Protein AF-A0A2T6MAZ7-F1 (afdb_monomer)

Structure (mmCIF, N/CA/C/O backbone):
data_AF-A0A2T6MAZ7-F1
#
_entry.id   AF-A0A2T6MAZ7-F1
#
loop_
_atom_site.group_PDB
_atom_site.id
_atom_site.type_symbol
_atom_site.label_atom_id
_atom_site.label_alt_id
_atom_site.label_comp_id
_atom_site.label_asym_id
_atom_site.label_entity_id
_atom_site.label_seq_id
_atom_site.pdbx_PDB_ins_code
_atom_site.Cartn_x
_atom_site.Cartn_y
_atom_site.Cartn_z
_atom_site.occupancy
_atom_site.B_iso_or_equiv
_atom_site.auth_seq_id
_atom_site.auth_comp_id
_atom_site.auth_asym_id
_atom_site.auth_atom_id
_atom_site.pdbx_PDB_model_num
ATOM 1 N N . MET A 1 1 ? 47.251 -15.718 5.230 1.00 46.19 1 MET A N 1
ATOM 2 C CA . MET A 1 1 ? 47.842 -15.617 3.879 1.00 46.19 1 MET A CA 1
ATOM 3 C C . MET A 1 1 ? 47.196 -16.697 3.014 1.00 46.19 1 MET A C 1
ATOM 5 O O . MET A 1 1 ? 47.746 -17.780 2.877 1.00 46.19 1 MET A O 1
ATOM 9 N N . SER A 1 2 ? 45.971 -16.447 2.539 1.00 48.62 2 SER A N 1
ATOM 10 C CA . SER A 1 2 ? 45.219 -17.399 1.707 1.00 48.62 2 SER A CA 1
ATOM 11 C C . SER A 1 2 ? 45.442 -17.062 0.240 1.00 48.62 2 SER A C 1
ATOM 13 O O . SER A 1 2 ? 45.187 -15.937 -0.183 1.00 48.62 2 SER A O 1
ATOM 15 N N . ARG A 1 3 ? 45.964 -18.031 -0.517 1.00 51.81 3 ARG A N 1
ATOM 16 C CA . ARG A 1 3 ? 46.130 -17.955 -1.971 1.00 51.81 3 ARG A CA 1
ATOM 17 C C . ARG A 1 3 ? 44.763 -17.789 -2.632 1.00 51.81 3 ARG A C 1
ATOM 19 O O . ARG A 1 3 ? 43.929 -18.685 -2.545 1.00 51.81 3 ARG A O 1
ATOM 26 N N . HIS A 1 4 ? 44.578 -16.675 -3.330 1.00 56.19 4 HIS A N 1
ATOM 27 C CA . HIS A 1 4 ? 43.561 -16.553 -4.365 1.00 56.19 4 HIS A CA 1
ATOM 28 C C . HIS A 1 4 ? 43.984 -17.469 -5.523 1.0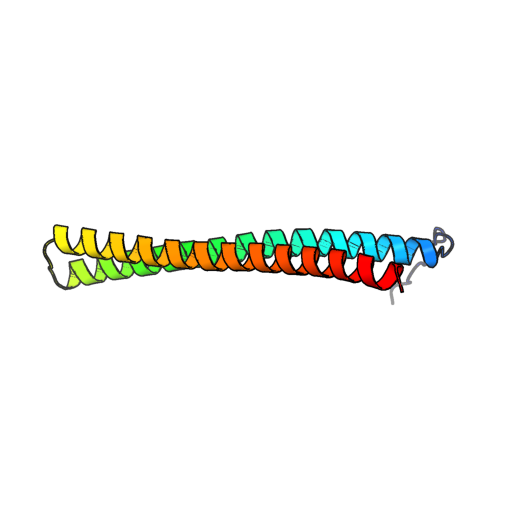0 56.19 4 HIS A C 1
ATOM 30 O O . HIS A 1 4 ? 44.969 -17.194 -6.206 1.00 56.19 4 HIS A O 1
ATOM 36 N N . VAL A 1 5 ? 43.300 -18.600 -5.695 1.00 56.62 5 VAL A N 1
ATOM 37 C CA . VAL A 1 5 ? 43.441 -19.442 -6.887 1.00 56.62 5 VAL A CA 1
ATOM 38 C C . VAL A 1 5 ? 42.492 -18.864 -7.927 1.00 56.62 5 VAL A C 1
ATOM 40 O O . VAL A 1 5 ? 41.277 -18.992 -7.804 1.00 56.62 5 VAL A O 1
ATOM 43 N N . SER A 1 6 ? 43.048 -18.149 -8.901 1.00 55.91 6 SER A N 1
ATOM 44 C CA . SER A 1 6 ? 42.322 -17.751 -10.104 1.00 55.91 6 SER A CA 1
ATOM 45 C C . SER A 1 6 ? 42.080 -19.006 -10.939 1.00 55.91 6 SER A C 1
ATOM 47 O O . SER A 1 6 ? 43.023 -19.602 -11.454 1.00 55.91 6 SER A O 1
ATOM 49 N N . ASP A 1 7 ? 40.824 -19.436 -11.000 1.00 60.34 7 ASP A N 1
ATOM 50 C CA . ASP A 1 7 ? 40.383 -20.609 -11.750 1.00 60.34 7 ASP A CA 1
ATOM 51 C C . ASP A 1 7 ? 40.557 -20.373 -13.271 1.00 60.34 7 ASP A C 1
ATOM 53 O O . ASP A 1 7 ? 40.157 -19.313 -13.760 1.00 60.34 7 ASP A O 1
ATOM 57 N N . PRO A 1 8 ? 41.162 -21.304 -14.034 1.00 55.94 8 PRO A N 1
ATOM 58 C CA . PRO A 1 8 ? 41.451 -21.156 -15.465 1.00 55.94 8 PRO A CA 1
ATOM 59 C C . PRO A 1 8 ? 40.211 -21.219 -16.371 1.00 55.94 8 PRO A C 1
ATOM 61 O O . PRO A 1 8 ? 40.339 -21.051 -17.581 1.00 55.94 8 PRO A O 1
ATOM 64 N N . ASN A 1 9 ? 39.011 -21.397 -15.811 1.00 53.19 9 ASN A N 1
ATOM 65 C CA . ASN A 1 9 ? 37.745 -21.275 -16.532 1.00 53.19 9 ASN A CA 1
ATOM 66 C C . ASN A 1 9 ? 37.253 -19.812 -16.627 1.00 53.19 9 ASN A C 1
ATOM 68 O O . ASN A 1 9 ? 36.048 -19.544 -16.634 1.00 53.19 9 ASN A O 1
ATOM 72 N N . GLN A 1 10 ? 38.184 -18.847 -16.675 1.00 55.25 10 GLN A N 1
ATOM 73 C CA . GLN A 1 10 ? 37.875 -17.466 -17.037 1.00 55.25 10 GLN A CA 1
ATOM 74 C C . GLN A 1 10 ? 37.395 -17.456 -18.485 1.00 55.25 10 GLN A C 1
ATOM 76 O O . GLN A 1 10 ? 38.175 -17.523 -19.435 1.00 55.25 10 GLN A O 1
ATOM 81 N N . MET A 1 11 ? 36.071 -17.431 -18.615 1.00 53.00 11 MET A N 1
ATOM 82 C CA . MET A 1 11 ? 35.350 -17.281 -19.867 1.00 53.00 11 MET A CA 1
ATOM 83 C C . MET A 1 11 ? 35.977 -16.135 -20.667 1.00 53.00 11 MET A C 1
ATOM 85 O O . MET A 1 11 ? 36.249 -15.077 -20.088 1.00 53.00 11 MET A O 1
ATOM 89 N N . PRO A 1 12 ? 36.223 -16.326 -21.975 1.00 51.38 12 PRO A N 1
ATOM 90 C CA . PRO A 1 12 ? 36.789 -15.280 -22.810 1.00 51.38 12 PRO A CA 1
ATOM 91 C C . PRO A 1 12 ? 35.911 -14.043 -22.649 1.00 51.38 12 PRO A C 1
ATOM 93 O O . PRO A 1 12 ? 34.691 -14.135 -22.785 1.00 51.38 12 PRO A O 1
ATOM 96 N N . MET A 1 13 ? 36.523 -12.917 -22.279 1.00 50.47 13 MET A N 1
ATOM 97 C CA . MET A 1 13 ? 35.838 -11.651 -22.046 1.00 50.47 13 MET A CA 1
ATOM 98 C C . MET A 1 13 ? 35.136 -11.193 -23.326 1.00 50.47 13 MET A C 1
ATOM 100 O O . MET A 1 13 ? 35.665 -10.419 -24.122 1.00 50.47 13 MET A O 1
ATOM 104 N N . VAL A 1 14 ? 33.906 -11.660 -23.517 1.00 55.72 14 VAL A N 1
ATOM 105 C CA . VAL A 1 14 ? 32.955 -11.086 -24.456 1.00 55.72 14 VAL A CA 1
ATOM 106 C C . VAL A 1 14 ? 32.374 -9.855 -23.763 1.00 55.72 14 VAL A C 1
ATOM 108 O O . VAL A 1 14 ? 31.228 -9.868 -23.326 1.00 55.72 14 VAL A O 1
ATOM 111 N N . PHE A 1 15 ? 33.184 -8.799 -23.629 1.00 51.44 15 PHE A N 1
ATOM 112 C CA . PHE A 1 15 ? 32.805 -7.531 -22.985 1.00 51.44 15 PHE A CA 1
ATOM 113 C C . PHE A 1 15 ? 31.456 -6.989 -23.502 1.00 51.44 15 PHE A C 1
ATOM 115 O O . PHE A 1 15 ? 30.659 -6.460 -22.735 1.00 51.44 15 PHE A O 1
ATOM 122 N N . GLY A 1 16 ? 31.134 -7.210 -24.783 1.00 54.88 16 GLY A N 1
ATOM 123 C CA . GLY A 1 16 ? 29.836 -6.839 -25.363 1.00 54.88 16 GLY A CA 1
ATOM 124 C C . GLY A 1 16 ? 28.651 -7.739 -24.972 1.00 54.88 16 GLY A C 1
ATOM 125 O O . GLY A 1 16 ? 27.520 -7.261 -24.931 1.00 54.88 16 GLY A O 1
ATOM 126 N N . GLN A 1 17 ? 28.873 -9.024 -24.655 1.00 58.31 17 GLN A N 1
ATOM 127 C CA . GLN A 1 17 ? 27.816 -9.906 -24.135 1.00 58.31 17 GLN A CA 1
ATOM 128 C C . GLN A 1 17 ? 27.637 -9.728 -22.636 1.00 58.31 17 GLN A C 1
ATOM 130 O O . GLN A 1 17 ? 26.500 -9.787 -22.183 1.00 58.31 17 GLN A O 1
ATOM 135 N N . THR A 1 18 ? 28.704 -9.493 -21.868 1.00 60.47 18 THR A N 1
ATOM 136 C CA . THR A 1 18 ? 28.583 -9.226 -20.431 1.00 60.47 18 THR A CA 1
ATOM 137 C C . THR A 1 18 ? 27.877 -7.905 -20.184 1.00 60.47 18 THR A C 1
ATOM 139 O O . THR A 1 18 ? 26.976 -7.897 -19.366 1.00 60.47 18 THR A O 1
ATOM 142 N N . GLU A 1 19 ? 28.142 -6.843 -20.954 1.00 65.12 19 GLU A N 1
ATOM 143 C CA . GLU A 1 19 ? 27.391 -5.585 -20.822 1.00 65.12 19 GLU A CA 1
ATOM 144 C C . GLU A 1 19 ? 25.911 -5.725 -21.204 1.00 65.12 19 GLU A C 1
ATOM 146 O O . GLU A 1 19 ? 25.033 -5.228 -20.501 1.00 65.12 19 GLU A O 1
ATOM 151 N N . ALA A 1 20 ? 25.599 -6.403 -22.313 1.00 68.12 20 ALA A N 1
ATOM 152 C CA . ALA A 1 20 ? 24.208 -6.634 -22.703 1.00 68.12 20 ALA A CA 1
ATOM 153 C C . ALA A 1 20 ? 23.481 -7.532 -21.685 1.00 68.12 20 ALA A C 1
ATOM 155 O O . ALA A 1 20 ? 22.317 -7.292 -21.362 1.00 68.12 20 ALA A O 1
ATOM 156 N N . THR A 1 21 ? 24.179 -8.534 -21.146 1.00 67.38 21 THR A N 1
ATOM 157 C CA . THR A 1 21 ? 23.663 -9.448 -20.121 1.00 67.38 21 THR A CA 1
ATOM 158 C C . THR A 1 21 ? 23.498 -8.739 -18.779 1.00 67.38 21 THR A C 1
ATOM 160 O O . THR A 1 21 ? 22.467 -8.909 -18.142 1.00 67.38 21 THR A O 1
ATOM 163 N N . GLU A 1 22 ? 24.436 -7.887 -18.374 1.00 71.94 22 GLU A N 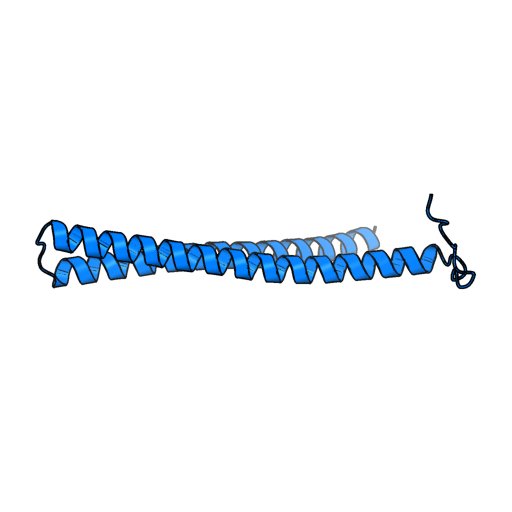1
ATOM 164 C CA . GLU A 1 22 ? 24.399 -7.088 -17.146 1.00 71.94 22 GLU A CA 1
ATOM 165 C C . GLU A 1 22 ? 23.268 -6.060 -17.194 1.00 71.94 22 GLU A C 1
ATOM 167 O O . GLU A 1 22 ? 22.454 -6.031 -16.277 1.00 71.94 22 GLU A O 1
ATOM 172 N N . ARG A 1 23 ? 23.082 -5.347 -18.315 1.00 74.25 23 ARG A N 1
ATOM 173 C CA . ARG A 1 23 ? 21.913 -4.467 -18.518 1.00 74.25 23 ARG A CA 1
ATOM 174 C C . ARG A 1 23 ? 20.592 -5.239 -18.472 1.00 74.25 23 ARG A C 1
ATOM 176 O O . ARG A 1 23 ? 19.589 -4.742 -17.960 1.00 74.25 23 ARG A O 1
ATOM 183 N N . MET A 1 24 ? 20.566 -6.466 -18.998 1.00 73.75 24 MET A N 1
ATOM 184 C CA . MET A 1 24 ? 19.375 -7.318 -18.955 1.00 73.75 24 MET A CA 1
ATOM 185 C C . MET A 1 24 ? 19.105 -7.854 -17.539 1.00 73.75 24 MET A C 1
ATOM 187 O O . MET A 1 24 ? 17.944 -7.977 -17.144 1.00 73.75 24 MET A O 1
ATOM 191 N N . ILE A 1 25 ? 20.152 -8.124 -16.754 1.00 75.12 25 ILE A N 1
ATOM 192 C CA . ILE A 1 25 ? 20.061 -8.497 -15.339 1.00 75.12 25 ILE A CA 1
ATOM 193 C C . ILE A 1 25 ? 19.596 -7.295 -14.510 1.00 75.12 25 ILE A C 1
ATOM 195 O O . ILE A 1 25 ? 18.622 -7.435 -13.777 1.00 75.12 25 ILE A O 1
ATOM 199 N N . GLU A 1 26 ? 20.191 -6.113 -14.675 1.00 76.19 26 GLU A N 1
ATOM 200 C CA . GLU A 1 26 ? 19.787 -4.874 -13.998 1.00 76.19 26 GLU A CA 1
ATOM 201 C C . GLU A 1 26 ? 18.325 -4.530 -14.272 1.00 76.19 26 GLU A C 1
ATOM 203 O O . GLU A 1 26 ? 17.578 -4.255 -13.337 1.00 76.19 26 GLU A O 1
ATOM 208 N N . ALA A 1 27 ? 17.865 -4.642 -15.523 1.00 75.75 27 ALA A N 1
ATOM 209 C CA . ALA A 1 27 ? 16.464 -4.406 -15.864 1.00 75.75 27 ALA A CA 1
ATOM 210 C C . ALA A 1 27 ? 15.515 -5.381 -15.143 1.00 75.75 27 ALA A C 1
ATOM 212 O O . ALA A 1 27 ? 14.434 -5.003 -14.693 1.00 75.75 27 ALA A O 1
ATOM 213 N N . ARG A 1 28 ? 15.905 -6.652 -14.991 1.00 73.75 28 ARG A N 1
ATOM 214 C CA . ARG A 1 28 ? 15.101 -7.657 -14.276 1.00 73.75 28 ARG A CA 1
ATOM 215 C C . ARG A 1 28 ? 15.163 -7.485 -12.760 1.00 73.75 28 ARG A C 1
ATOM 217 O O . ARG A 1 28 ? 14.153 -7.713 -12.094 1.00 73.75 28 ARG A O 1
ATOM 224 N N . VAL A 1 29 ? 16.321 -7.108 -12.223 1.00 78.25 29 VAL A N 1
ATOM 225 C CA . VAL A 1 29 ? 16.521 -6.812 -10.799 1.00 78.25 29 VAL A CA 1
ATOM 226 C C . VAL A 1 29 ? 15.743 -5.557 -10.421 1.00 78.25 29 VAL A C 1
ATOM 228 O O . VAL A 1 29 ? 15.074 -5.573 -9.395 1.00 78.25 29 VAL A O 1
ATOM 231 N N . ALA A 1 30 ? 15.715 -4.539 -11.281 1.00 79.00 30 ALA A N 1
ATOM 232 C CA . ALA A 1 30 ? 14.898 -3.344 -11.101 1.00 79.00 30 ALA A CA 1
ATOM 233 C C . ALA A 1 30 ? 13.407 -3.694 -10.994 1.00 79.00 30 ALA A C 1
ATOM 235 O O . ALA A 1 30 ? 12.762 -3.309 -10.027 1.00 79.00 30 ALA A O 1
ATOM 236 N N . ILE A 1 31 ? 12.876 -4.532 -11.893 1.00 73.44 31 ILE A N 1
ATOM 237 C CA . ILE A 1 31 ? 11.466 -4.965 -11.839 1.00 73.44 31 ILE A CA 1
ATOM 238 C C . ILE A 1 31 ? 11.160 -5.760 -10.553 1.00 73.44 31 ILE A C 1
ATOM 240 O O . ILE A 1 31 ? 10.086 -5.623 -9.964 1.00 73.44 31 ILE A O 1
ATOM 244 N N . ARG A 1 32 ? 12.090 -6.607 -10.088 1.00 73.19 32 ARG A N 1
ATOM 245 C CA . ARG A 1 32 ? 11.913 -7.367 -8.835 1.00 73.19 32 ARG A CA 1
ATOM 246 C C . ARG A 1 32 ? 11.989 -6.466 -7.607 1.00 73.19 32 ARG A C 1
ATOM 248 O O . ARG A 1 32 ? 11.136 -6.583 -6.731 1.00 73.19 32 ARG A O 1
ATOM 255 N N . ALA A 1 33 ? 12.947 -5.547 -7.582 1.00 76.38 33 ALA A N 1
ATOM 256 C CA . ALA A 1 33 ? 13.092 -4.554 -6.528 1.00 76.38 33 ALA A CA 1
ATOM 257 C C . ALA A 1 33 ? 11.860 -3.638 -6.455 1.00 76.38 33 ALA A C 1
ATOM 259 O O . ALA A 1 33 ? 11.372 -3.349 -5.365 1.00 76.38 33 ALA A O 1
ATOM 260 N N . GLU A 1 34 ? 11.294 -3.246 -7.599 1.00 74.19 34 GLU A N 1
ATOM 261 C CA . GLU A 1 34 ? 10.044 -2.484 -7.669 1.00 74.19 34 GLU A CA 1
ATOM 262 C C . GLU A 1 34 ? 8.867 -3.265 -7.065 1.00 74.19 34 GLU A C 1
ATOM 264 O O . GLU A 1 34 ? 8.135 -2.728 -6.228 1.00 74.19 34 GLU A O 1
ATOM 269 N N . ASN A 1 35 ? 8.714 -4.548 -7.408 1.00 73.69 35 ASN A N 1
ATOM 270 C CA . ASN A 1 35 ? 7.655 -5.399 -6.855 1.00 73.69 35 ASN A CA 1
ATOM 271 C C . ASN A 1 35 ? 7.795 -5.621 -5.340 1.00 73.69 35 ASN A C 1
ATOM 273 O O . ASN A 1 35 ? 6.798 -5.603 -4.609 1.00 73.69 35 ASN A O 1
ATOM 277 N N . GLU A 1 36 ? 9.017 -5.823 -4.850 1.00 81.19 36 GLU A N 1
ATOM 278 C CA . GLU A 1 36 ? 9.294 -5.969 -3.418 1.00 81.19 36 GLU A CA 1
ATOM 279 C C . GLU A 1 36 ? 9.062 -4.658 -2.660 1.00 81.19 36 GLU A C 1
ATOM 281 O O . GLU A 1 36 ? 8.439 -4.665 -1.594 1.00 81.19 36 GLU A O 1
ATOM 286 N N . ALA A 1 37 ? 9.444 -3.520 -3.244 1.00 80.19 37 ALA A N 1
ATOM 287 C CA . ALA A 1 37 ? 9.186 -2.202 -2.678 1.00 80.19 37 ALA A CA 1
ATOM 288 C C . ALA A 1 37 ? 7.682 -1.896 -2.584 1.00 80.19 37 ALA A C 1
ATOM 290 O O . ALA A 1 37 ? 7.232 -1.334 -1.585 1.00 80.19 37 ALA A O 1
ATOM 291 N N . ILE A 1 38 ? 6.878 -2.294 -3.579 1.00 77.25 38 ILE A N 1
ATOM 292 C CA . ILE A 1 38 ? 5.411 -2.165 -3.523 1.00 77.25 38 ILE A CA 1
ATOM 293 C C . ILE A 1 38 ? 4.843 -3.013 -2.383 1.00 77.25 38 ILE A C 1
ATOM 295 O O . ILE A 1 38 ? 4.021 -2.527 -1.605 1.00 77.25 38 ILE A O 1
ATOM 299 N N . ARG A 1 39 ? 5.303 -4.261 -2.234 1.00 78.31 39 ARG A N 1
ATOM 300 C CA . ARG A 1 39 ? 4.845 -5.150 -1.157 1.00 78.31 39 ARG A CA 1
ATOM 301 C C . ARG A 1 39 ? 5.217 -4.612 0.224 1.00 78.31 39 ARG A C 1
ATOM 303 O O . ARG A 1 39 ? 4.400 -4.682 1.140 1.00 78.31 39 ARG A O 1
ATOM 310 N N . TRP A 1 40 ? 6.413 -4.047 0.371 1.00 83.19 40 TRP A N 1
ATOM 311 C CA . TRP A 1 40 ? 6.858 -3.420 1.615 1.00 83.19 40 TRP A CA 1
ATOM 312 C C . TRP A 1 40 ? 6.020 -2.182 1.964 1.00 83.19 40 TRP A C 1
ATOM 314 O O . TRP A 1 40 ? 5.529 -2.076 3.089 1.00 83.19 40 TRP A O 1
ATOM 324 N N . ARG A 1 41 ? 5.751 -1.308 0.982 1.00 86.81 41 ARG A N 1
ATOM 325 C CA . ARG A 1 41 ? 4.873 -0.133 1.146 1.00 86.81 41 ARG A CA 1
ATOM 326 C C . ARG A 1 41 ? 3.435 -0.522 1.494 1.00 86.81 41 ARG A C 1
ATOM 328 O O . ARG A 1 41 ? 2.859 0.069 2.400 1.00 86.81 41 ARG A O 1
ATOM 335 N N . LEU A 1 42 ? 2.879 -1.548 0.841 1.00 80.00 42 LEU A N 1
ATOM 336 C CA . LEU A 1 42 ? 1.554 -2.094 1.165 1.00 80.00 42 LEU A CA 1
ATOM 337 C C . LEU A 1 42 ? 1.486 -2.579 2.613 1.00 80.00 42 LEU A C 1
ATOM 339 O O . LEU A 1 42 ? 0.527 -2.288 3.324 1.00 80.00 42 LEU A O 1
ATOM 343 N N . ARG A 1 43 ? 2.514 -3.306 3.062 1.00 87.50 43 ARG A N 1
ATOM 344 C CA . ARG A 1 43 ? 2.563 -3.822 4.432 1.00 87.50 43 ARG A CA 1
ATOM 345 C C . ARG A 1 43 ? 2.622 -2.688 5.456 1.00 87.50 43 ARG A C 1
ATOM 347 O O . ARG A 1 43 ? 1.962 -2.783 6.487 1.00 87.50 43 ARG A O 1
ATOM 354 N N . LEU A 1 44 ? 3.359 -1.617 5.156 1.00 86.06 44 LEU A N 1
ATOM 355 C CA . LEU A 1 44 ? 3.431 -0.423 5.999 1.00 86.06 44 LEU A CA 1
ATOM 356 C C . LEU A 1 44 ? 2.060 0.266 6.109 1.00 86.06 44 LEU A C 1
ATOM 358 O O . LEU A 1 44 ? 1.569 0.446 7.219 1.00 86.06 44 LEU A O 1
ATOM 362 N N . ILE A 1 45 ? 1.400 0.526 4.972 1.00 85.19 45 ILE A N 1
ATOM 363 C CA . ILE A 1 45 ? 0.073 1.166 4.903 1.00 85.19 45 ILE A CA 1
ATOM 364 C C . ILE A 1 45 ? -0.985 0.374 5.683 1.00 85.19 45 ILE A C 1
ATOM 366 O O . ILE A 1 45 ? -1.792 0.953 6.411 1.00 85.19 45 ILE A O 1
ATOM 370 N N . LEU A 1 46 ? -0.971 -0.958 5.559 1.00 80.75 46 LEU A N 1
ATOM 371 C CA . LEU A 1 46 ? -1.908 -1.837 6.260 1.00 80.75 46 LEU A CA 1
ATOM 372 C C . LEU A 1 46 ? -1.687 -1.785 7.771 1.00 80.75 46 LEU A C 1
ATOM 374 O O . LEU A 1 46 ? -2.646 -1.697 8.535 1.00 80.75 46 LEU A O 1
ATOM 378 N N . THR A 1 47 ? -0.425 -1.826 8.197 1.00 84.75 47 THR A N 1
ATOM 379 C CA . THR A 1 47 ? -0.070 -1.815 9.620 1.00 84.75 47 THR A CA 1
ATOM 380 C C . THR A 1 47 ? -0.404 -0.465 10.252 1.00 84.75 47 THR A C 1
ATOM 382 O O . THR A 1 47 ? -0.977 -0.427 11.336 1.00 84.75 47 THR A O 1
ATOM 385 N N . GLU A 1 48 ? -0.126 0.637 9.555 1.00 86.81 48 GLU A N 1
ATOM 386 C CA . GLU A 1 48 ? -0.467 1.996 9.985 1.00 86.81 48 GLU A CA 1
ATOM 387 C C . GLU A 1 48 ? -1.982 2.203 10.090 1.00 86.81 48 GLU A C 1
ATOM 389 O O . GLU A 1 48 ? -2.476 2.684 11.110 1.00 86.81 48 GLU A O 1
ATOM 394 N N . SER A 1 49 ? -2.736 1.756 9.083 1.00 84.56 49 SER A N 1
ATOM 395 C CA . SER A 1 49 ? -4.202 1.832 9.096 1.00 84.56 49 SER A CA 1
ATOM 396 C C . SER A 1 49 ? -4.793 1.010 10.247 1.00 84.56 49 SER A C 1
ATOM 398 O O . SER A 1 49 ? -5.719 1.456 10.930 1.00 84.56 49 SER A O 1
ATOM 400 N N . CYS A 1 50 ? -4.239 -0.182 10.501 1.00 84.44 50 CYS A N 1
ATOM 401 C CA . CYS A 1 50 ? -4.629 -1.029 11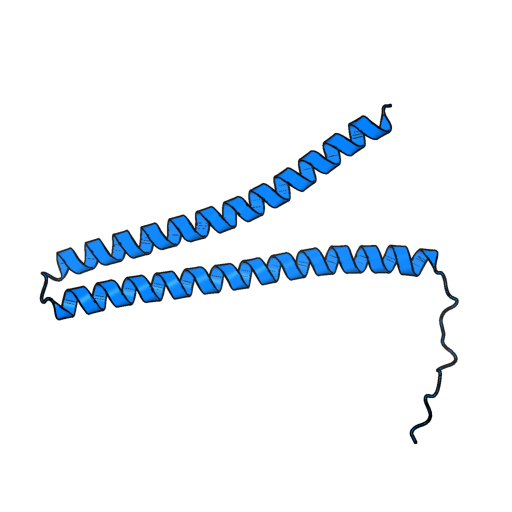.625 1.00 84.44 50 CYS A CA 1
ATOM 402 C C . CYS A 1 50 ? -4.329 -0.344 12.967 1.00 84.44 50 CYS A C 1
ATOM 404 O O . CYS A 1 50 ? -5.197 -0.296 13.839 1.00 84.44 50 CYS A O 1
ATOM 406 N N . LEU A 1 51 ? -3.145 0.265 13.101 1.00 88.94 51 LEU A N 1
ATOM 407 C CA . LEU A 1 51 ? -2.740 1.014 14.289 1.00 88.94 51 LEU A CA 1
ATOM 408 C C . LEU A 1 51 ? -3.686 2.194 14.557 1.00 88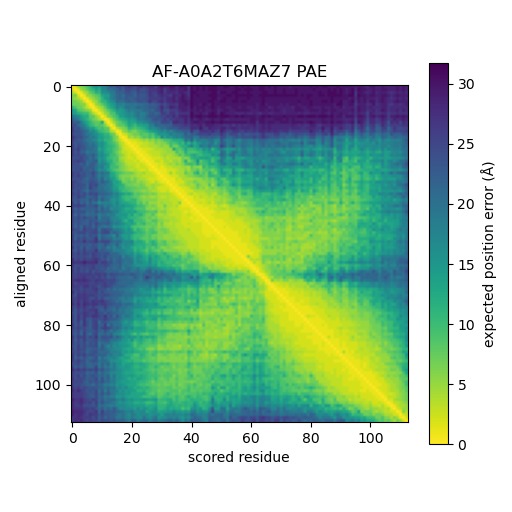.94 51 LEU A C 1
ATOM 410 O O . LEU A 1 51 ? -4.184 2.330 15.672 1.00 88.94 51 LEU A O 1
ATOM 414 N N . MET A 1 52 ? -3.982 3.010 13.541 1.00 87.19 52 MET A N 1
ATOM 415 C CA . MET A 1 52 ? -4.895 4.154 13.661 1.00 87.19 52 MET A CA 1
ATOM 416 C C . MET A 1 52 ? -6.308 3.714 14.039 1.00 87.19 52 MET A C 1
ATOM 418 O O . MET A 1 52 ? -6.921 4.293 14.932 1.00 87.19 52 MET A O 1
ATOM 422 N N . THR A 1 53 ? -6.809 2.640 13.427 1.00 85.25 53 THR A N 1
ATOM 423 C CA . THR A 1 53 ? -8.126 2.083 1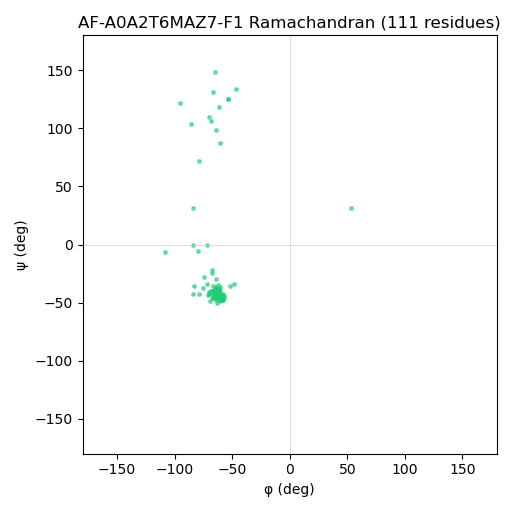3.766 1.00 85.25 53 THR A CA 1
ATOM 424 C C . THR A 1 53 ? -8.156 1.589 15.215 1.00 85.25 53 THR A C 1
ATOM 426 O O . THR A 1 53 ? -9.092 1.900 15.952 1.00 85.25 53 THR A O 1
ATOM 429 N N . ALA A 1 54 ? -7.113 0.877 15.656 1.00 85.94 54 ALA A N 1
ATOM 430 C CA . ALA A 1 54 ? -6.988 0.391 17.028 1.00 85.94 54 ALA A CA 1
ATOM 431 C C . ALA A 1 54 ? -6.901 1.540 18.046 1.00 85.94 54 ALA A C 1
ATOM 433 O O . ALA A 1 54 ? -7.569 1.492 19.078 1.00 85.94 54 ALA A O 1
ATOM 434 N N . LEU A 1 55 ? -6.142 2.596 17.737 1.00 87.38 55 LEU A N 1
ATOM 435 C CA . LEU A 1 55 ? -6.038 3.810 18.552 1.00 87.38 55 LEU A CA 1
ATOM 436 C C . LEU A 1 55 ? -7.388 4.521 18.688 1.00 87.38 55 LEU A C 1
ATOM 438 O O . LEU A 1 55 ? -7.767 4.895 19.795 1.00 87.38 55 LEU A O 1
ATOM 442 N N . VAL A 1 56 ? -8.142 4.668 17.595 1.00 86.19 56 VAL A N 1
ATOM 443 C CA . VAL A 1 56 ? -9.474 5.296 17.622 1.00 86.19 56 VAL A CA 1
ATOM 444 C C . VAL A 1 56 ? -10.457 4.471 18.453 1.00 86.19 56 VAL A C 1
ATOM 446 O O . VAL A 1 56 ? -11.212 5.032 19.247 1.00 86.19 56 VAL A O 1
ATOM 449 N N . VAL A 1 57 ? -10.436 3.141 18.317 1.00 83.12 57 VAL A N 1
ATOM 450 C CA . VAL A 1 57 ? -11.271 2.249 19.136 1.00 83.12 57 VAL A CA 1
ATOM 451 C C . VAL A 1 57 ? -10.880 2.343 20.612 1.00 83.12 57 VAL A C 1
ATOM 453 O O . VAL A 1 57 ? -11.749 2.538 21.461 1.00 83.12 57 VAL A O 1
ATOM 456 N N . GLY A 1 58 ? -9.584 2.265 20.923 1.00 86.19 58 GLY A N 1
ATOM 457 C CA . GLY A 1 58 ? -9.070 2.371 22.289 1.00 86.19 58 GLY A CA 1
ATOM 458 C C . GLY A 1 58 ? -9.404 3.714 22.942 1.00 86.19 58 GLY A C 1
ATOM 459 O O . GLY A 1 58 ? -9.908 3.746 24.063 1.00 86.19 58 GLY A O 1
ATOM 460 N N . GLY A 1 59 ? -9.211 4.820 22.220 1.00 86.81 59 GLY A N 1
ATOM 461 C CA . GLY A 1 59 ? -9.569 6.162 22.680 1.00 86.81 59 GLY A CA 1
ATOM 462 C C . GLY A 1 59 ? -11.075 6.328 22.892 1.00 86.81 59 GLY A C 1
ATOM 463 O O . GLY A 1 59 ? -11.500 6.863 23.914 1.00 86.81 59 GLY A O 1
ATOM 464 N N . GLY A 1 60 ? -11.899 5.806 21.980 1.00 78.94 60 GLY A N 1
ATOM 465 C CA . GLY A 1 60 ? -13.355 5.852 22.111 1.00 78.94 60 GLY A CA 1
ATOM 466 C C . GLY A 1 60 ? -13.879 5.094 23.335 1.00 78.94 60 GLY A C 1
ATOM 467 O O . GLY A 1 60 ? -14.774 5.583 24.027 1.00 78.94 60 GLY A O 1
ATOM 468 N N . LEU A 1 61 ? -13.284 3.936 23.642 1.00 82.69 61 LEU A N 1
ATOM 469 C CA . LEU A 1 61 ? -13.590 3.165 24.850 1.00 82.69 61 LEU A CA 1
ATOM 470 C C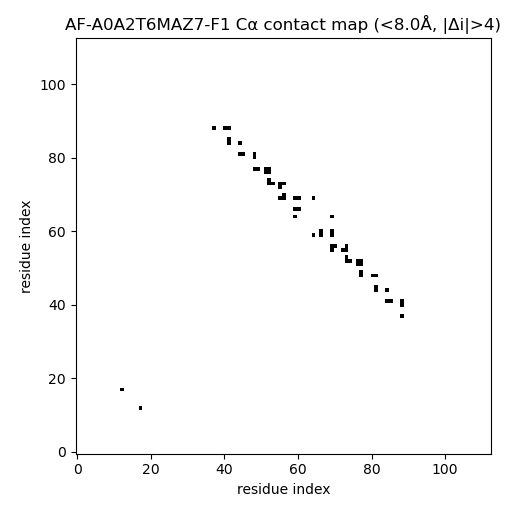 . LEU A 1 61 ? -13.115 3.880 26.123 1.00 82.69 61 LEU A C 1
ATOM 472 O O . LEU A 1 61 ? -13.852 3.912 27.109 1.00 82.69 61 LEU A O 1
ATOM 476 N N . ALA A 1 62 ? -11.933 4.504 26.097 1.00 85.06 62 ALA A N 1
ATOM 477 C CA . ALA A 1 62 ? -11.400 5.266 27.230 1.00 85.06 62 ALA A CA 1
ATOM 478 C C . ALA A 1 62 ? -12.286 6.469 27.604 1.00 85.06 62 ALA A C 1
ATOM 480 O O . ALA A 1 62 ? -12.451 6.777 28.783 1.00 85.06 62 ALA A O 1
ATOM 481 N N . VAL A 1 63 ? -12.910 7.109 26.611 1.00 83.50 63 VAL A N 1
ATOM 482 C CA . VAL A 1 63 ? -13.810 8.261 26.798 1.00 83.50 63 VAL A CA 1
ATOM 483 C C . VAL A 1 63 ? -15.256 7.831 27.138 1.00 83.50 63 VAL A C 1
ATOM 485 O O . VAL A 1 63 ? -16.109 8.683 27.370 1.00 83.50 63 VAL A O 1
ATOM 488 N N . LYS A 1 64 ? -15.560 6.520 27.231 1.00 79.81 64 LYS A N 1
ATOM 489 C CA . LYS A 1 64 ? -16.921 5.971 27.466 1.00 79.81 64 LYS A CA 1
ATOM 490 C C . LYS A 1 64 ? -17.969 6.494 26.471 1.00 79.81 64 LYS A C 1
ATOM 492 O O . LYS A 1 64 ? -19.148 6.629 26.801 1.00 79.81 64 LYS A O 1
ATOM 497 N N . LEU A 1 65 ? -17.549 6.786 25.241 1.00 72.50 65 LEU A N 1
ATOM 498 C CA . LEU A 1 65 ? -18.477 7.151 24.177 1.00 72.50 65 LEU A CA 1
ATOM 499 C C . LEU A 1 65 ? -19.381 5.953 23.847 1.00 72.50 65 LEU A C 1
ATOM 501 O O . LEU A 1 65 ? -18.943 4.802 23.950 1.00 72.50 65 LEU A O 1
ATOM 505 N N . PRO A 1 66 ? -20.635 6.193 23.422 1.00 83.06 66 PRO A N 1
ATOM 506 C CA . PRO A 1 66 ? -21.512 5.123 22.971 1.00 83.06 66 PRO A CA 1
ATOM 507 C C . PRO A 1 66 ? -20.808 4.316 21.877 1.00 83.06 66 PRO A C 1
ATOM 509 O O . PRO A 1 66 ? -20.374 4.868 20.864 1.00 83.06 66 PRO A O 1
ATOM 512 N N . ILE A 1 67 ? -20.710 2.999 22.088 1.00 81.12 67 ILE A N 1
ATOM 513 C CA . ILE A 1 67 ? -19.924 2.069 21.257 1.00 81.12 67 ILE A CA 1
ATOM 514 C C . ILE A 1 67 ? -20.276 2.223 19.772 1.00 81.12 67 ILE A C 1
ATOM 516 O O . ILE A 1 67 ? -19.400 2.177 18.916 1.00 81.12 67 ILE A O 1
ATOM 520 N N . MET A 1 68 ? -21.546 2.501 19.468 1.00 81.00 68 MET A N 1
ATOM 521 C CA . MET A 1 68 ? -22.040 2.686 18.103 1.00 81.00 68 MET A CA 1
ATOM 522 C C . MET A 1 68 ? -21.433 3.902 17.374 1.00 81.00 68 MET A C 1
ATOM 524 O O . MET A 1 68 ? -21.297 3.883 16.152 1.00 81.00 68 MET A O 1
ATOM 528 N N . VAL A 1 69 ? -21.061 4.958 18.105 1.00 83.06 69 VAL A N 1
ATOM 529 C CA . VAL A 1 69 ? -20.377 6.141 17.552 1.00 83.06 69 VAL A CA 1
ATOM 530 C C . VAL A 1 69 ? -18.898 5.838 17.343 1.00 83.06 69 VAL A C 1
ATOM 532 O O . VAL A 1 69 ? -18.357 6.139 16.284 1.00 83.06 69 VAL A O 1
ATOM 535 N N . VAL A 1 70 ? -18.266 5.167 18.308 1.00 82.81 70 VAL A N 1
ATOM 536 C CA . VAL A 1 70 ? -16.858 4.750 18.213 1.00 82.81 70 VAL A CA 1
ATOM 537 C C . VAL A 1 70 ? -16.645 3.818 17.023 1.00 82.81 70 VAL A C 1
ATOM 539 O O . VAL A 1 70 ? -15.703 4.020 16.262 1.00 82.81 70 VAL A O 1
ATOM 542 N N . LEU A 1 71 ? -17.547 2.852 16.816 1.00 82.25 71 LEU A N 1
ATOM 543 C CA . LEU A 1 71 ? -17.464 1.892 15.713 1.00 82.25 71 LEU A CA 1
ATOM 544 C C . LEU A 1 71 ? -17.581 2.568 14.342 1.00 82.25 71 LEU A C 1
ATOM 546 O O . LEU A 1 71 ? -16.852 2.224 13.417 1.00 82.25 71 LEU A O 1
ATOM 550 N N . ARG A 1 72 ? -18.497 3.536 14.201 1.00 87.25 72 ARG A N 1
ATOM 551 C CA . ARG A 1 72 ? -18.655 4.288 12.948 1.00 87.25 72 ARG A CA 1
ATOM 552 C C . ARG A 1 72 ? -17.439 5.156 12.662 1.00 87.25 72 ARG A C 1
ATOM 554 O O . ARG A 1 72 ? -16.947 5.146 11.537 1.00 87.25 72 ARG A O 1
ATOM 561 N N . SER A 1 73 ? -16.949 5.877 13.666 1.00 83.75 73 SER A N 1
ATOM 562 C CA . SER A 1 73 ? -15.783 6.745 13.513 1.00 83.75 73 SER A CA 1
ATOM 563 C C . SER A 1 73 ? -14.522 5.944 13.198 1.00 83.75 73 SER A C 1
ATOM 565 O O . SER A 1 73 ? -13.800 6.300 12.271 1.00 83.75 73 SER A O 1
ATOM 567 N N . SER A 1 74 ? -14.276 4.832 13.896 1.00 81.94 74 SER A N 1
ATOM 568 C CA . SER A 1 74 ? -13.116 3.981 13.618 1.00 81.94 74 SER A CA 1
ATOM 569 C C . SER A 1 74 ? -13.195 3.330 12.239 1.00 81.94 74 SER A C 1
ATOM 571 O O . SER A 1 74 ? -12.194 3.318 11.526 1.00 81.94 74 SER A O 1
ATOM 573 N N . ALA A 1 75 ? -14.377 2.868 11.819 1.00 82.56 75 ALA A N 1
ATOM 574 C CA . ALA A 1 75 ? -14.577 2.309 10.486 1.00 82.56 75 ALA A CA 1
ATOM 575 C C . ALA A 1 75 ? -14.354 3.353 9.381 1.00 82.56 75 ALA A C 1
ATOM 577 O O . ALA A 1 75 ? -13.663 3.065 8.406 1.00 82.56 75 ALA A O 1
ATOM 578 N N . LEU A 1 76 ? -14.885 4.572 9.537 1.00 89.62 76 LEU A N 1
ATOM 579 C CA . LEU A 1 76 ? -14.691 5.657 8.569 1.00 89.62 76 LEU A CA 1
ATOM 580 C C . LEU A 1 76 ? -13.220 6.067 8.460 1.00 89.62 76 LEU A C 1
ATOM 582 O O . LEU A 1 76 ? -12.712 6.214 7.352 1.00 89.62 76 LEU A O 1
ATOM 586 N N . ILE A 1 77 ? -12.529 6.214 9.592 1.00 86.38 77 ILE A N 1
ATOM 587 C CA . ILE A 1 77 ? -11.114 6.605 9.625 1.00 86.38 77 ILE A CA 1
ATOM 588 C C . ILE A 1 77 ? -10.234 5.499 9.038 1.00 86.38 77 ILE A C 1
ATOM 590 O O . ILE A 1 77 ? -9.388 5.780 8.189 1.00 86.38 77 ILE A O 1
ATOM 594 N N . GLY A 1 78 ? -10.465 4.244 9.432 1.00 81.69 78 GLY A N 1
ATOM 595 C CA . GLY A 1 78 ? -9.738 3.095 8.897 1.00 81.69 78 GLY A CA 1
ATOM 596 C C . GLY A 1 78 ? -9.905 2.966 7.382 1.00 81.69 78 GLY A C 1
ATOM 597 O O . GLY A 1 78 ? -8.922 2.780 6.667 1.00 81.69 78 GLY A O 1
ATOM 598 N N . LEU A 1 79 ? -11.129 3.144 6.874 1.00 86.94 79 LEU A N 1
ATOM 599 C CA . LEU A 1 79 ? -11.427 3.066 5.442 1.00 86.94 79 LEU A CA 1
ATOM 600 C C . LEU A 1 79 ? -10.842 4.257 4.669 1.00 86.94 79 LEU A C 1
ATOM 602 O O . LEU A 1 79 ? -10.244 4.055 3.615 1.00 86.94 79 LEU A O 1
ATOM 606 N N . ALA A 1 80 ? -10.940 5.481 5.196 1.00 87.44 80 ALA A N 1
ATOM 607 C CA . ALA A 1 80 ? -10.362 6.672 4.571 1.00 87.44 80 ALA A CA 1
ATOM 608 C C . ALA A 1 80 ? -8.827 6.602 4.487 1.00 87.44 80 ALA A C 1
ATOM 610 O O . ALA A 1 80 ? -8.241 6.935 3.451 1.00 87.44 80 ALA A O 1
ATOM 611 N N . CYS A 1 81 ? -8.177 6.125 5.552 1.00 82.00 81 CYS A N 1
ATOM 612 C CA . CYS A 1 81 ? -6.731 5.921 5.589 1.00 82.00 81 CYS A CA 1
ATOM 613 C C . CYS A 1 81 ? -6.300 4.842 4.581 1.00 82.00 81 CYS A C 1
ATOM 615 O O . CYS A 1 81 ? -5.415 5.087 3.758 1.00 82.00 81 CYS A O 1
ATOM 617 N N . LEU A 1 82 ? -7.007 3.704 4.542 1.00 79.50 82 LEU A N 1
ATOM 618 C CA . LEU A 1 82 ? -6.769 2.647 3.554 1.00 79.50 82 LEU A CA 1
ATOM 619 C C . LEU A 1 82 ? -6.940 3.138 2.118 1.00 79.50 82 LEU A C 1
ATOM 621 O O . LEU A 1 82 ? -6.075 2.892 1.279 1.00 79.50 82 LEU A O 1
ATOM 625 N N . ALA A 1 83 ? -8.035 3.843 1.833 1.00 87.50 83 ALA A N 1
ATOM 626 C CA . ALA A 1 83 ? -8.316 4.376 0.507 1.00 87.50 83 ALA A CA 1
ATOM 627 C C . ALA A 1 83 ? -7.207 5.330 0.045 1.00 87.50 83 ALA A C 1
ATOM 629 O O . ALA A 1 83 ? -6.735 5.221 -1.085 1.00 87.50 83 ALA A O 1
ATOM 630 N N . THR A 1 84 ? -6.732 6.205 0.935 1.00 86.62 84 THR A N 1
ATOM 631 C CA . THR A 1 84 ? -5.623 7.128 0.651 1.00 86.62 84 THR A CA 1
ATOM 632 C C . THR A 1 84 ? -4.320 6.370 0.379 1.00 86.62 84 THR A C 1
ATOM 634 O O . THR A 1 84 ? -3.620 6.661 -0.591 1.00 86.62 84 THR A O 1
ATOM 637 N N . GLY A 1 85 ? -4.018 5.346 1.182 1.00 81.06 85 GLY A N 1
ATOM 638 C CA . GLY A 1 85 ? -2.850 4.488 0.995 1.00 81.06 85 GLY A CA 1
ATOM 639 C C . GLY A 1 85 ? -2.856 3.745 -0.345 1.00 81.06 85 GLY A C 1
ATOM 640 O O . GLY A 1 85 ? -1.869 3.777 -1.084 1.00 81.06 85 GLY A O 1
ATOM 641 N N . PHE A 1 86 ? -3.985 3.127 -0.702 1.00 85.19 86 PHE A N 1
ATOM 642 C CA . PHE A 1 86 ? -4.161 2.473 -2.002 1.00 85.19 86 PHE A CA 1
ATOM 643 C C . PHE A 1 86 ? -4.076 3.460 -3.166 1.00 85.19 86 PHE A C 1
ATOM 645 O O . PHE A 1 86 ? -3.454 3.143 -4.181 1.00 85.19 86 PHE A O 1
ATOM 652 N N . LEU A 1 87 ? -4.648 4.657 -3.016 1.00 86.00 87 LEU A N 1
ATOM 653 C CA . LEU A 1 87 ? -4.595 5.705 -4.030 1.00 86.00 87 LEU A CA 1
ATOM 654 C C . LEU A 1 87 ? -3.147 6.109 -4.340 1.00 86.00 87 LEU A C 1
ATOM 656 O O . LEU A 1 87 ? -2.778 6.169 -5.509 1.00 86.00 87 LEU A O 1
ATOM 660 N N . LEU A 1 88 ? -2.309 6.321 -3.321 1.00 82.94 88 LEU A N 1
ATOM 661 C CA . LEU A 1 88 ? -0.898 6.693 -3.497 1.00 82.94 88 LEU A CA 1
ATOM 662 C C . LEU A 1 88 ? -0.074 5.594 -4.175 1.00 82.94 88 LEU A C 1
ATOM 664 O O . LEU A 1 88 ? 0.744 5.875 -5.055 1.00 82.94 88 LEU A O 1
ATOM 668 N N . ILE A 1 89 ? -0.303 4.336 -3.792 1.00 85.44 89 ILE A N 1
ATOM 669 C CA . ILE A 1 89 ? 0.371 3.188 -4.409 1.00 85.44 89 ILE A CA 1
ATOM 670 C C . ILE A 1 89 ? -0.061 3.056 -5.872 1.00 85.44 89 ILE A C 1
ATOM 672 O O . ILE A 1 89 ? 0.791 2.923 -6.752 1.00 85.44 89 ILE A O 1
ATOM 676 N N . GLY A 1 90 ? -1.363 3.171 -6.145 1.00 84.38 90 GLY A N 1
ATOM 677 C CA . GLY A 1 90 ? -1.901 3.190 -7.502 1.00 84.38 90 GLY A CA 1
ATOM 678 C C . GLY A 1 90 ? -1.296 4.315 -8.343 1.00 84.38 90 GLY A C 1
ATOM 679 O O . GLY A 1 90 ? -0.834 4.068 -9.455 1.00 84.38 90 GLY A O 1
ATOM 680 N N . LEU A 1 91 ? -1.205 5.529 -7.793 1.00 84.06 91 LEU A N 1
ATOM 681 C CA . LEU A 1 91 ? -0.628 6.684 -8.479 1.00 84.06 91 LEU A CA 1
ATOM 682 C C . LEU A 1 91 ? 0.862 6.487 -8.797 1.00 84.06 91 LEU A C 1
ATOM 684 O O . LEU A 1 91 ? 1.306 6.855 -9.882 1.00 84.06 91 LEU A O 1
ATOM 688 N N . SER A 1 92 ? 1.629 5.863 -7.896 1.00 84.19 92 SER A N 1
ATOM 689 C CA . SER A 1 92 ? 3.029 5.494 -8.158 1.00 84.19 92 SER A CA 1
ATOM 690 C C . SER A 1 92 ? 3.158 4.515 -9.328 1.00 84.19 92 SER A C 1
ATOM 692 O O . SER A 1 92 ? 3.990 4.725 -10.211 1.00 84.19 92 SER A O 1
ATOM 694 N N . VAL A 1 93 ? 2.307 3.484 -9.387 1.00 84.12 93 VAL A N 1
ATOM 695 C CA . VAL A 1 93 ? 2.307 2.515 -10.498 1.00 84.12 93 VAL A CA 1
ATOM 696 C C . VAL A 1 93 ? 1.919 3.193 -11.814 1.00 84.12 93 VAL A C 1
ATOM 698 O O . VAL A 1 93 ? 2.596 3.011 -12.827 1.00 84.12 93 VAL A O 1
ATOM 701 N N . VAL A 1 94 ? 0.870 4.023 -11.798 1.00 87.31 94 VAL A N 1
ATOM 702 C CA . VAL A 1 94 ? 0.422 4.784 -12.975 1.00 87.31 94 VAL A CA 1
ATOM 703 C C . VAL A 1 94 ? 1.515 5.729 -13.462 1.00 87.31 94 VAL A C 1
ATOM 705 O O . VAL A 1 94 ? 1.755 5.801 -14.662 1.00 87.31 94 VAL A O 1
ATOM 708 N N . THR A 1 95 ? 2.213 6.411 -12.554 1.00 86.88 95 THR A N 1
ATOM 709 C CA . THR A 1 95 ? 3.297 7.339 -12.900 1.00 86.88 95 THR A CA 1
ATOM 710 C C . THR A 1 95 ? 4.459 6.602 -13.562 1.00 86.88 95 THR A C 1
ATOM 712 O O . THR A 1 95 ? 4.927 7.031 -14.616 1.00 86.88 95 THR A O 1
ATOM 715 N N . ASN A 1 96 ? 4.872 5.451 -13.019 1.00 83.81 96 ASN A N 1
ATOM 716 C CA . ASN A 1 96 ? 5.915 4.623 -13.631 1.00 83.81 96 ASN A CA 1
ATOM 717 C C . ASN A 1 96 ? 5.507 4.160 -15.045 1.00 83.81 96 ASN A C 1
ATOM 719 O O . ASN A 1 96 ? 6.259 4.278 -16.018 1.00 83.81 96 ASN A O 1
ATOM 723 N N . HIS A 1 97 ? 4.257 3.716 -15.195 1.00 85.50 97 HIS A N 1
ATOM 724 C CA . HIS A 1 97 ? 3.717 3.301 -16.487 1.00 85.50 97 HIS A CA 1
ATOM 725 C C . HIS A 1 97 ? 3.587 4.473 -17.483 1.00 85.50 97 HIS A C 1
ATOM 727 O O . HIS A 1 97 ? 3.814 4.315 -18.682 1.00 85.50 97 HIS A O 1
ATOM 733 N N . LEU A 1 98 ? 3.254 5.677 -17.017 1.00 89.88 98 LEU A N 1
ATOM 734 C CA . LEU A 1 98 ? 3.151 6.856 -17.874 1.00 89.88 98 LEU A CA 1
ATOM 735 C C . LEU A 1 98 ? 4.530 7.310 -18.370 1.00 89.88 98 LEU A C 1
ATOM 737 O O . LEU A 1 98 ? 4.687 7.611 -19.552 1.00 89.88 98 LEU A O 1
ATOM 741 N N . ILE A 1 99 ? 5.543 7.301 -17.500 1.00 88.75 99 ILE A N 1
ATOM 742 C CA . ILE A 1 99 ? 6.922 7.664 -17.853 1.00 88.75 99 ILE A CA 1
ATOM 743 C C . ILE A 1 99 ? 7.472 6.718 -18.923 1.00 88.75 99 ILE A C 1
ATOM 745 O O . ILE A 1 99 ? 8.022 7.180 -19.924 1.00 88.75 99 ILE A O 1
ATOM 749 N N . THR A 1 100 ? 7.278 5.407 -18.767 1.00 87.00 100 THR A N 1
ATOM 750 C CA . THR A 1 100 ? 7.709 4.417 -19.772 1.00 87.00 100 THR A CA 1
ATOM 751 C C . THR A 1 100 ? 7.000 4.615 -21.116 1.00 87.00 100 THR A C 1
ATOM 753 O O . THR A 1 100 ? 7.650 4.596 -22.161 1.00 87.00 100 THR A O 1
ATOM 756 N N . ARG A 1 101 ? 5.695 4.918 -21.117 1.00 88.19 101 ARG A N 1
ATOM 757 C CA . ARG A 1 101 ? 4.941 5.260 -22.339 1.00 88.19 101 ARG A CA 1
ATOM 758 C C . ARG A 1 101 ? 5.445 6.534 -23.021 1.00 88.19 101 ARG A C 1
ATOM 760 O O . ARG A 1 101 ? 5.557 6.558 -24.246 1.00 88.19 101 ARG A O 1
ATOM 767 N N . ILE A 1 102 ? 5.748 7.581 -22.254 1.00 90.38 102 ILE A N 1
ATOM 768 C CA . ILE A 1 102 ? 6.270 8.848 -22.789 1.00 90.38 102 ILE A CA 1
ATOM 769 C C . ILE A 1 102 ? 7.660 8.638 -23.395 1.00 90.38 102 ILE A C 1
ATOM 771 O O . ILE A 1 102 ? 7.921 9.136 -24.487 1.00 90.38 102 ILE A O 1
ATOM 775 N N . ARG A 1 103 ? 8.530 7.867 -22.729 1.00 85.94 103 ARG A N 1
ATOM 776 C CA . ARG A 1 103 ? 9.865 7.517 -23.240 1.00 85.94 103 ARG A CA 1
ATOM 777 C C . ARG A 1 103 ? 9.783 6.811 -24.593 1.00 85.94 103 ARG A C 1
ATOM 779 O O . ARG A 1 103 ? 10.463 7.239 -25.516 1.00 85.94 103 ARG A O 1
ATOM 786 N N . LEU A 1 104 ? 8.905 5.813 -24.727 1.00 86.19 104 LEU A N 1
ATOM 787 C CA . LEU A 1 104 ? 8.692 5.101 -25.993 1.00 86.19 104 LEU A CA 1
ATOM 788 C C . LEU A 1 104 ? 8.245 6.049 -27.112 1.00 86.19 104 LEU A C 1
ATOM 790 O O . LEU A 1 104 ? 8.843 6.046 -28.185 1.00 86.19 104 LEU A O 1
ATOM 794 N N . LYS A 1 105 ? 7.264 6.921 -26.839 1.00 85.81 105 LYS A N 1
ATOM 795 C CA . LYS A 1 105 ? 6.830 7.933 -27.813 1.00 85.81 105 LYS A CA 1
ATOM 796 C C . LYS A 1 105 ? 7.959 8.884 -28.204 1.00 85.81 105 LYS A C 1
ATOM 798 O O . LYS A 1 105 ? 8.072 9.222 -29.373 1.00 85.81 105 LYS A O 1
ATOM 803 N N . LEU A 1 106 ? 8.795 9.323 -27.263 1.00 86.19 106 LEU A N 1
ATOM 804 C CA . LEU A 1 106 ? 9.898 10.236 -27.576 1.00 86.19 106 LEU A CA 1
ATOM 805 C C . LEU A 1 106 ? 10.943 9.581 -28.493 1.00 86.19 106 LEU A C 1
ATOM 807 O O . LEU A 1 106 ? 11.442 10.229 -29.411 1.00 86.19 106 LEU A O 1
ATOM 811 N N . THR A 1 107 ? 11.246 8.297 -28.283 1.00 83.50 107 THR A N 1
ATOM 812 C CA . THR A 1 107 ? 12.176 7.544 -29.137 1.00 83.50 107 THR A CA 1
ATOM 813 C C . THR A 1 107 ? 11.653 7.404 -30.572 1.00 83.50 107 THR A C 1
ATOM 815 O O . THR A 1 107 ? 12.428 7.533 -31.515 1.00 83.50 107 THR A O 1
ATOM 818 N N . GLU A 1 108 ? 10.341 7.231 -30.767 1.00 79.38 108 GLU A N 1
ATOM 819 C CA . GLU A 1 108 ? 9.713 7.188 -32.103 1.00 79.38 108 GLU A CA 1
ATOM 820 C C . GLU A 1 108 ? 9.744 8.525 -32.862 1.00 79.38 108 GLU A C 1
ATOM 822 O O . GLU A 1 108 ? 9.580 8.544 -34.087 1.00 79.38 108 GLU A O 1
ATOM 827 N N . TRP A 1 109 ? 9.889 9.643 -32.147 1.00 73.69 109 TRP A N 1
ATOM 828 C CA . TRP A 1 109 ? 10.085 10.966 -32.742 1.00 73.69 109 TRP A CA 1
ATOM 829 C C . TRP A 1 109 ? 11.559 11.210 -33.073 1.00 73.69 109 TRP A C 1
ATOM 831 O O . TRP A 1 109 ? 11.854 11.671 -34.169 1.00 73.69 109 TRP A O 1
ATOM 841 N N . GLY A 1 110 ? 12.476 10.825 -32.179 1.00 76.88 110 GLY A N 1
ATOM 842 C CA . GLY A 1 110 ? 13.920 10.949 -32.407 1.00 76.88 110 GLY A CA 1
ATOM 843 C C . GLY A 1 110 ? 14.473 10.039 -33.511 1.00 76.88 110 GLY A C 1
ATOM 844 O O . GLY A 1 110 ? 15.475 10.376 -34.119 1.00 76.88 110 GLY A O 1
ATOM 845 N N . ALA A 1 111 ? 13.818 8.914 -33.817 1.00 67.88 111 ALA A N 1
ATOM 846 C CA . ALA A 1 111 ? 14.187 8.054 -34.950 1.00 67.88 111 ALA A CA 1
ATOM 847 C C . ALA A 1 111 ? 13.675 8.565 -36.315 1.00 67.88 111 ALA A C 1
ATOM 849 O O . ALA A 1 111 ? 13.959 7.957 -37.345 1.00 67.88 111 ALA A O 1
ATOM 850 N N . ARG A 1 112 ? 12.872 9.638 -36.325 1.00 62.56 112 ARG A N 1
ATOM 851 C CA . ARG A 1 112 ? 12.222 10.202 -37.520 1.00 62.56 112 ARG A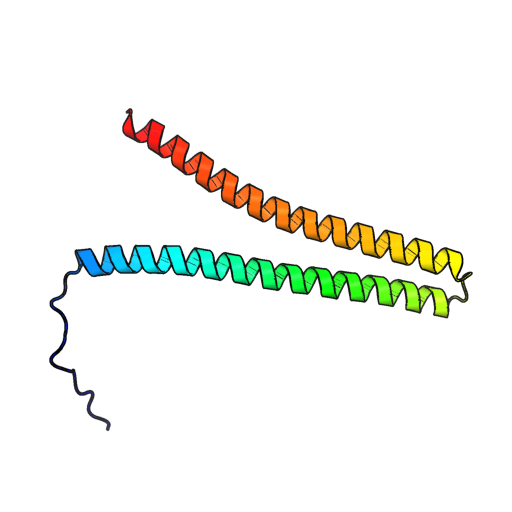 CA 1
ATOM 852 C C . ARG A 1 112 ? 12.821 11.539 -37.973 1.00 62.56 112 ARG A C 1
ATOM 854 O O . ARG A 1 112 ? 12.396 12.048 -39.008 1.00 62.56 112 ARG A O 1
ATOM 86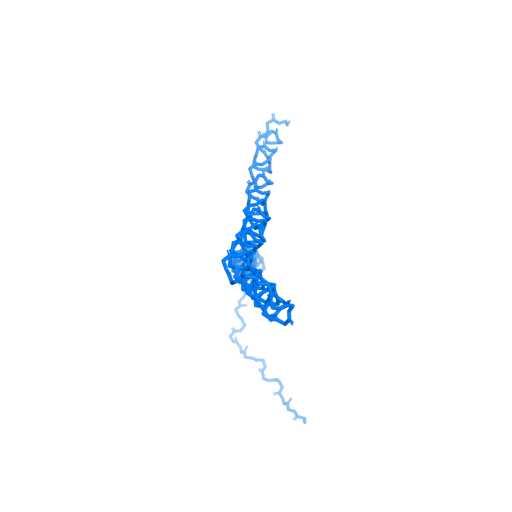1 N N . SER A 1 113 ? 13.747 12.095 -37.192 1.00 54.09 113 SER A N 1
ATOM 862 C CA . SER A 1 113 ? 14.512 13.326 -37.444 1.00 54.09 113 SER A CA 1
ATOM 863 C C . SER A 1 113 ? 15.952 12.995 -37.795 1.00 54.09 113 SER A C 1
ATOM 865 O O . SER A 1 113 ? 16.482 13.622 -38.732 1.00 54.09 113 SER A O 1
#

Radius of gyration: 25.75 Å; Cα contacts (8 Å, |Δi|>4): 32; chains: 1; bounding box: 70×35×65 Å

Solvent-accessible surface area (backbone atoms only — not comparable to full-atom values): 6310 Å² total; per-residue (Å²): 140,81,83,82,78,82,67,88,80,66,68,79,84,50,62,72,55,52,52,55,47,47,55,53,47,50,55,52,48,51,55,48,51,51,54,51,50,52,53,51,51,51,53,50,46,52,52,50,27,50,49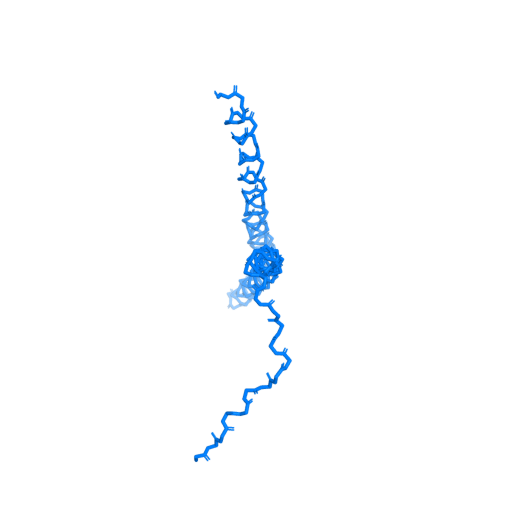,52,27,50,49,43,42,52,51,30,59,75,68,67,50,61,64,73,57,33,53,50,51,22,50,52,49,28,50,52,48,43,51,51,47,52,49,53,54,50,49,54,54,50,50,55,53,48,51,54,52,51,51,54,55,52,52,63,50,65,77,74,111

Mean predicted aligned error: 13.37 Å

Nearest PDB structures (foldseek):
  8ddj-assembly1_A  TM=5.627E-01  e=5.600E-01  Escherichia coli K-12
  5aji-assembly1_E  TM=7.239E-01  e=1.686E+00  Escherichia coli

pLDDT: mean 77.13, std 11.71, range [46.19, 90.38]

Foldseek 3Di:
DDDDDDDPPPPPCPVVVCVVVVVVVVVVVVVVVLVVVLVVLLVVLLVVLVVQLVVLQVVCVVVVHDNVVSVVVSVVSSVVSSVVSVVVSVVVVVVVVVVVVVVVVVVVVVVVD

Sequence (113 aa):
MSRHVSDPNQMPMVFGQTEATERMIEARVAIRAENEAIRWRLRLILTESCLMTALVVGGGLAVKLPIMVVLRSSALIGLACLATGFLLIGLSVVTNHLITRIRLKLTEWGARS

Secondary structure (DSSP, 8-state):
-------S------HHHHHHHHHHHHHHHHHHHHHHHHHHHHHHHHHHHHHHHHHHHHHHHHTT--HHHHHHHHHHHHHHHHHHHHHHHHHHHHHHHHHHHHHHHHHHHHT--